Protein AF-A0A7D5H2V9-F1 (afdb_monomer_lite)

Organism: NCBI:txid2599595

Structure (mmCIF, N/CA/C/O backbone):
data_AF-A0A7D5H2V9-F1
#
_entry.id   AF-A0A7D5H2V9-F1
#
loop_
_atom_site.group_PDB
_atom_site.id
_atom_site.type_symbol
_atom_site.label_atom_id
_atom_site.label_alt_id
_atom_site.label_comp_id
_atom_site.label_asym_id
_atom_site.label_entity_id
_atom_site.label_seq_id
_atom_site.pdbx_PDB_ins_code
_atom_site.Cartn_x
_atom_site.Cartn_y
_atom_site.Cartn_z
_atom_site.occupancy
_atom_site.B_iso_or_equiv
_atom_site.auth_seq_id
_atom_site.auth_comp_id
_atom_site.auth_asym_id
_atom_site.auth_atom_id
_atom_site.pdbx_PDB_model_num
ATOM 1 N N . MET A 1 1 ? -23.154 7.988 -19.064 1.00 56.16 1 MET A N 1
ATOM 2 C CA . MET A 1 1 ? -22.463 7.978 -17.752 1.00 56.16 1 MET A CA 1
ATOM 3 C C . MET A 1 1 ? -20.976 7.757 -17.982 1.00 56.16 1 MET A C 1
ATOM 5 O O . MET A 1 1 ? -20.601 6.690 -18.451 1.00 56.16 1 MET A O 1
ATOM 9 N N . THR A 1 2 ? -20.147 8.770 -17.736 1.00 75.06 2 THR A N 1
ATOM 10 C CA . THR A 1 2 ? -18.695 8.732 -17.978 1.00 75.06 2 THR A CA 1
ATOM 11 C C . THR A 1 2 ? -17.973 7.863 -16.939 1.00 75.06 2 THR A C 1
ATOM 13 O O . THR A 1 2 ? -18.382 7.775 -15.781 1.00 75.06 2 THR A O 1
ATOM 16 N N . PHE A 1 3 ? -16.903 7.189 -17.370 1.00 72.75 3 PHE A N 1
ATOM 17 C CA . PHE A 1 3 ? -16.098 6.227 -16.600 1.00 72.75 3 PHE A CA 1
ATOM 18 C C . PHE A 1 3 ? -15.701 6.729 -15.197 1.00 72.75 3 PHE A C 1
ATOM 20 O O . PHE A 1 3 ? -15.794 5.987 -14.219 1.00 72.75 3 PHE A O 1
ATOM 27 N N . SER A 1 4 ? -15.387 8.019 -15.074 1.00 70.25 4 SER A N 1
ATOM 28 C CA . SER A 1 4 ? -15.008 8.678 -13.819 1.00 70.25 4 SER A CA 1
ATOM 29 C C . SER A 1 4 ? -16.093 8.611 -12.734 1.00 70.25 4 SER A C 1
ATOM 31 O O . SER A 1 4 ? -15.779 8.402 -11.564 1.00 70.25 4 SER A O 1
ATOM 33 N N . TYR A 1 5 ? -17.377 8.697 -13.102 1.00 76.00 5 TYR A N 1
ATOM 34 C CA . TYR A 1 5 ? -18.480 8.590 -12.135 1.00 76.00 5 TYR A CA 1
ATOM 35 C C . TYR A 1 5 ? -18.632 7.172 -11.583 1.00 76.00 5 TYR A C 1
ATOM 37 O O . TYR A 1 5 ? -18.998 6.998 -10.422 1.00 76.00 5 TYR A O 1
ATOM 45 N N . ARG A 1 6 ? -18.324 6.148 -12.388 1.00 80.38 6 ARG A N 1
ATOM 46 C CA . ARG A 1 6 ? -18.406 4.743 -11.959 1.00 80.38 6 ARG A CA 1
ATOM 47 C C . ARG A 1 6 ? -17.321 4.417 -10.938 1.00 80.38 6 ARG A C 1
ATOM 49 O O . ARG A 1 6 ? -17.603 3.737 -9.956 1.00 80.38 6 ARG A O 1
ATOM 56 N N . ILE A 1 7 ? -16.115 4.952 -11.136 1.00 83.00 7 ILE A N 1
ATOM 57 C CA . ILE A 1 7 ? -15.011 4.814 -10.178 1.00 83.00 7 ILE A CA 1
ATOM 58 C C . ILE A 1 7 ? -15.337 5.557 -8.882 1.00 83.00 7 ILE A C 1
ATOM 60 O O . ILE A 1 7 ? -15.232 4.971 -7.807 1.00 83.00 7 ILE A O 1
ATOM 64 N N . GLY A 1 8 ? -15.801 6.807 -8.970 1.00 82.38 8 GLY A N 1
ATOM 65 C CA . GLY A 1 8 ? -16.183 7.587 -7.789 1.00 82.38 8 GLY A CA 1
ATOM 66 C C . GLY A 1 8 ? -17.274 6.904 -6.957 1.00 82.38 8 GLY A C 1
ATOM 67 O O . GLY A 1 8 ? -17.137 6.777 -5.741 1.00 82.38 8 GLY A O 1
ATOM 68 N N . ALA A 1 9 ? -18.318 6.384 -7.609 1.00 84.75 9 ALA A N 1
ATOM 69 C CA . ALA A 1 9 ? -19.387 5.644 -6.939 1.00 84.75 9 ALA A CA 1
ATOM 70 C C . ALA A 1 9 ? -18.893 4.331 -6.307 1.00 84.75 9 ALA A C 1
ATOM 72 O O . ALA A 1 9 ? -19.310 3.984 -5.202 1.00 84.75 9 ALA A O 1
ATOM 73 N N . PHE A 1 10 ? -17.981 3.618 -6.974 1.00 87.19 10 PHE A N 1
ATOM 74 C CA . PHE A 1 10 ? -17.383 2.395 -6.440 1.00 87.19 10 PHE A CA 1
ATOM 75 C C . PHE A 1 10 ? -16.538 2.671 -5.190 1.00 87.19 10 PHE A C 1
ATOM 77 O O . PHE A 1 10 ? -16.749 2.038 -4.156 1.00 87.19 10 PHE A O 1
ATOM 84 N N . VAL A 1 11 ? -15.635 3.655 -5.255 1.00 86.44 11 VAL A N 1
ATOM 85 C CA . VAL A 1 11 ? -14.772 4.043 -4.129 1.00 86.44 11 VAL A CA 1
ATOM 86 C C . VAL A 1 11 ? -15.610 4.564 -2.960 1.00 86.44 11 VAL A C 1
ATOM 88 O O . VAL A 1 11 ? -15.414 4.133 -1.823 1.00 86.44 11 VAL A O 1
ATOM 91 N N . GLY A 1 12 ? -16.600 5.418 -3.231 1.00 86.31 12 GLY A N 1
ATOM 92 C CA . GLY A 1 12 ? -17.532 5.908 -2.215 1.00 86.31 12 GLY A CA 1
ATOM 93 C C . GLY A 1 12 ? -18.342 4.781 -1.566 1.00 86.31 12 GLY A C 1
ATOM 94 O O . GLY A 1 12 ? -18.472 4.730 -0.343 1.00 86.31 12 GLY A O 1
ATOM 95 N N . GLY A 1 13 ? -18.828 3.822 -2.358 1.00 89.25 13 GLY A N 1
ATOM 96 C CA . GLY A 1 13 ? -19.530 2.642 -1.851 1.00 89.25 13 GLY A CA 1
ATOM 97 C C . GLY A 1 13 ? -18.646 1.756 -0.970 1.00 89.25 13 GLY A C 1
ATOM 98 O O . GLY A 1 13 ? -19.089 1.291 0.085 1.00 89.25 13 GLY A O 1
ATOM 99 N N . LEU A 1 14 ? -17.384 1.557 -1.361 1.00 88.69 14 LEU A N 1
ATOM 100 C CA . LEU A 1 14 ? -16.400 0.806 -0.580 1.00 88.69 14 LEU A CA 1
ATOM 101 C C . LEU A 1 14 ? -16.106 1.499 0.759 1.00 88.69 14 LEU A C 1
ATOM 103 O O . LEU A 1 14 ? -16.085 0.842 1.800 1.00 88.69 14 LEU A O 1
ATOM 107 N N . TRP A 1 15 ? -15.966 2.827 0.743 1.00 87.19 15 TRP A N 1
ATOM 108 C CA . TRP A 1 15 ? -15.757 3.645 1.938 1.00 87.19 15 TRP A CA 1
ATOM 109 C C . TRP A 1 15 ? -16.926 3.558 2.925 1.00 87.19 15 TRP A C 1
ATOM 111 O O . TRP A 1 15 ? -16.738 3.361 4.124 1.00 87.19 15 TRP A O 1
ATOM 121 N N . VAL A 1 16 ? -18.166 3.650 2.439 1.00 90.06 16 VAL A N 1
ATOM 122 C CA . VAL A 1 16 ? -19.349 3.528 3.305 1.00 90.06 16 VAL A CA 1
ATOM 123 C C . VAL A 1 16 ? -19.427 2.131 3.931 1.00 90.06 16 VAL A C 1
ATOM 125 O O . VAL A 1 16 ? -19.702 1.998 5.128 1.00 90.06 16 VAL A O 1
ATOM 128 N N . ARG A 1 17 ? -19.142 1.078 3.153 1.00 91.31 17 ARG A N 1
ATOM 129 C CA . ARG A 1 17 ? -19.120 -0.308 3.649 1.00 91.31 17 ARG A CA 1
ATOM 130 C C . ARG A 1 17 ? -18.025 -0.530 4.690 1.00 91.31 17 ARG A C 1
ATOM 132 O O . ARG A 1 17 ? -18.308 -1.137 5.724 1.00 91.31 17 ARG A O 1
ATOM 139 N N . SER A 1 18 ? -16.820 -0.006 4.467 1.00 88.62 18 SER A N 1
ATOM 140 C CA . SER A 1 18 ? -15.716 -0.132 5.424 1.00 88.62 18 SER A CA 1
ATOM 141 C C . SER A 1 18 ? -16.045 0.566 6.744 1.00 88.62 18 SER A C 1
ATOM 143 O O . SER A 1 18 ? -15.888 -0.031 7.807 1.00 88.62 18 SER A O 1
ATOM 145 N N . ARG A 1 19 ? -16.627 1.772 6.701 1.00 88.69 19 ARG A N 1
ATOM 146 C CA . ARG A 1 19 ? -17.079 2.497 7.901 1.00 88.69 19 ARG A CA 1
ATOM 147 C C . ARG A 1 19 ? -18.165 1.741 8.664 1.00 88.69 19 ARG A C 1
ATOM 149 O O . ARG A 1 19 ? -18.145 1.723 9.896 1.00 88.69 19 ARG A O 1
ATOM 156 N N . LYS A 1 20 ? -19.094 1.087 7.959 1.00 91.12 20 LYS A N 1
ATOM 157 C CA . LYS A 1 20 ? -20.120 0.240 8.587 1.00 91.12 20 LYS A CA 1
ATOM 158 C C . LYS A 1 20 ? -19.495 -0.972 9.287 1.00 91.12 20 LYS A C 1
ATOM 160 O O . LYS A 1 20 ? -19.849 -1.251 10.430 1.00 91.12 20 LYS A O 1
ATOM 165 N N . ALA A 1 21 ? -18.538 -1.642 8.644 1.00 89.25 21 ALA A N 1
ATOM 166 C CA . ALA A 1 21 ? -17.816 -2.774 9.228 1.00 89.25 21 ALA A CA 1
ATOM 167 C C . ALA A 1 21 ? -16.971 -2.364 10.447 1.00 89.25 21 ALA A C 1
ATOM 169 O O . ALA A 1 21 ? -17.017 -3.030 11.477 1.00 89.25 21 ALA A O 1
ATOM 170 N N . GLN A 1 22 ? -16.269 -1.229 10.374 1.00 87.69 22 GLN A N 1
ATOM 171 C CA . GLN A 1 22 ? -15.511 -0.678 11.503 1.00 87.69 22 GLN A CA 1
ATOM 172 C C . GLN A 1 22 ? -16.410 -0.418 12.711 1.00 87.69 22 GLN A C 1
ATOM 174 O O . GLN A 1 22 ? -16.077 -0.825 13.819 1.00 87.69 22 GLN A O 1
ATOM 179 N N . ARG A 1 23 ? -17.577 0.206 12.506 1.00 88.31 23 ARG A N 1
ATOM 180 C CA . ARG A 1 23 ? -18.553 0.414 13.587 1.00 88.31 23 ARG A CA 1
ATOM 181 C C . ARG A 1 23 ? -19.022 -0.914 14.180 1.00 88.31 23 ARG A C 1
ATOM 183 O O . ARG A 1 23 ? -19.047 -1.045 15.397 1.00 88.31 23 ARG A O 1
ATOM 190 N N . ALA A 1 24 ? -19.332 -1.905 13.344 1.00 89.12 24 ALA A N 1
ATOM 191 C CA . ALA A 1 24 ? -19.733 -3.228 13.821 1.00 89.12 24 ALA A CA 1
ATOM 192 C C . ALA A 1 24 ? -18.646 -3.896 14.685 1.00 89.12 24 ALA A C 1
ATOM 194 O O . ALA A 1 24 ? -18.973 -4.513 15.692 1.00 89.12 24 ALA A O 1
ATOM 195 N N . LEU A 1 25 ? -17.363 -3.730 14.340 1.00 87.62 25 LEU A N 1
ATOM 196 C CA . LEU A 1 25 ? -16.241 -4.244 15.133 1.00 87.62 25 LEU A CA 1
ATOM 197 C C . LEU A 1 25 ? -16.085 -3.513 16.470 1.00 87.62 25 LEU A C 1
ATOM 199 O O . LEU A 1 25 ? -15.941 -4.167 17.503 1.00 87.62 25 LEU A O 1
ATOM 203 N N . ILE A 1 26 ? -16.161 -2.178 16.460 1.00 88.00 26 ILE A N 1
ATOM 204 C CA . ILE A 1 26 ? -16.017 -1.338 17.661 1.00 88.00 26 ILE A CA 1
ATOM 205 C C . ILE A 1 26 ? -17.064 -1.701 18.710 1.00 88.00 26 ILE A C 1
ATOM 207 O O . ILE A 1 26 ? -16.721 -1.869 19.880 1.00 88.00 26 ILE A O 1
ATOM 211 N N . TYR A 1 27 ? -18.317 -1.862 18.283 1.00 88.12 27 TYR A N 1
ATOM 212 C CA . TYR A 1 27 ? -19.437 -2.201 19.161 1.00 88.12 27 TYR A CA 1
ATOM 213 C C . TYR A 1 27 ? -19.645 -3.710 19.343 1.00 88.12 27 TYR A C 1
ATOM 215 O O . TYR A 1 27 ? -20.607 -4.115 19.990 1.00 88.12 27 TYR A O 1
ATOM 223 N N . SER A 1 28 ? -18.770 -4.561 18.796 1.00 89.38 28 SER A N 1
ATOM 224 C CA . SER A 1 28 ? -18.896 -6.005 19.000 1.00 89.38 28 SER A CA 1
ATOM 225 C C . SER A 1 28 ? -18.558 -6.400 20.441 1.00 89.38 28 SER A C 1
ATOM 227 O O . SER A 1 28 ? -17.686 -5.807 21.085 1.00 89.38 28 SER A O 1
ATOM 229 N N . SER A 1 29 ? -19.219 -7.451 20.928 1.00 86.69 29 SER A N 1
ATOM 230 C CA . SER A 1 29 ? -18.944 -8.042 22.242 1.00 86.69 29 SER A CA 1
ATOM 231 C C . SER A 1 29 ? -17.554 -8.671 22.334 1.00 86.69 29 SER A C 1
ATOM 233 O O . SER A 1 29 ? -17.013 -8.771 23.422 1.00 86.69 29 SER A O 1
ATOM 235 N N . LYS A 1 30 ? -16.934 -9.034 21.204 1.00 85.44 30 LYS A N 1
ATOM 236 C CA . LYS A 1 30 ? -15.608 -9.680 21.163 1.00 85.44 30 LYS A CA 1
ATOM 237 C C . LYS A 1 30 ? -14.484 -8.825 21.737 1.00 85.44 30 LYS A C 1
ATOM 239 O O . LYS A 1 30 ? -13.442 -9.354 22.094 1.00 85.44 30 LYS A O 1
ATOM 244 N N . PHE A 1 31 ? -14.687 -7.513 21.776 1.00 82.88 31 PHE A N 1
ATOM 245 C CA . PHE A 1 31 ? -13.707 -6.572 22.296 1.00 82.88 31 PHE A CA 1
ATOM 246 C C . PHE A 1 31 ? -14.203 -5.865 23.553 1.00 82.88 31 PHE A C 1
ATOM 248 O O . PHE A 1 31 ? -13.583 -4.871 23.917 1.00 82.88 31 PHE A O 1
ATOM 255 N N . SER A 1 32 ? -15.292 -6.340 24.190 1.00 85.31 32 SER A N 1
ATOM 256 C CA . SER A 1 32 ? -15.973 -5.715 25.344 1.00 85.31 32 SER A CA 1
ATOM 257 C C . SER A 1 32 ? -15.023 -5.203 26.422 1.00 85.31 32 SER A C 1
ATOM 259 O O . SER A 1 32 ? -15.276 -4.149 27.001 1.00 85.31 32 SER A O 1
ATOM 261 N N . ASP A 1 33 ? -13.910 -5.901 26.603 1.00 91.50 33 ASP A N 1
ATOM 262 C CA . ASP A 1 33 ? -12.943 -5.690 27.677 1.00 91.50 33 ASP A CA 1
ATOM 263 C C . ASP A 1 33 ? -12.015 -4.491 27.416 1.00 91.50 33 ASP A C 1
ATOM 265 O O . ASP A 1 33 ? -11.368 -3.975 28.322 1.00 91.50 33 ASP A O 1
ATOM 269 N N . ILE A 1 34 ? -11.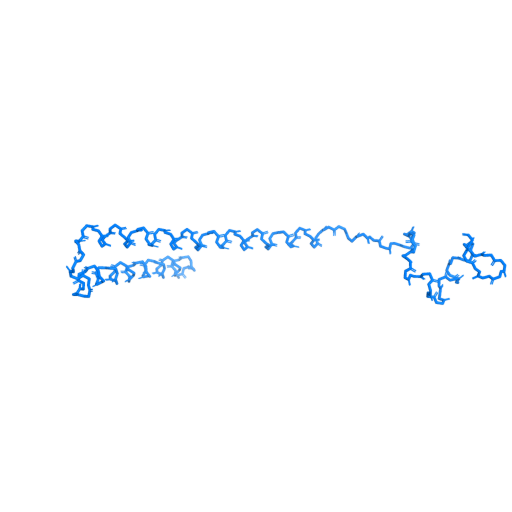966 -4.000 26.174 1.00 87.88 34 ILE A N 1
ATOM 270 C CA . ILE A 1 34 ? -11.151 -2.850 25.772 1.00 87.88 34 ILE A CA 1
ATOM 271 C C . ILE A 1 34 ? -12.009 -1.579 25.841 1.00 87.88 34 ILE A C 1
ATOM 273 O O . ILE A 1 34 ? -13.101 -1.569 25.273 1.00 87.88 34 ILE A O 1
ATOM 277 N N . PRO A 1 35 ? -11.549 -0.459 26.421 1.00 92.62 35 PRO A N 1
ATOM 278 C CA . PRO A 1 35 ? -12.307 0.790 26.400 1.00 92.62 35 PRO A CA 1
ATOM 279 C C . PRO A 1 35 ? -12.635 1.257 24.970 1.00 92.62 35 PRO A C 1
ATOM 281 O O . PRO A 1 35 ? -11.774 1.260 24.088 1.00 92.62 35 PRO A O 1
ATOM 284 N N . LEU A 1 36 ? -13.871 1.716 24.740 1.00 88.44 36 LEU A N 1
ATOM 285 C CA . LEU A 1 36 ? -14.324 2.272 23.454 1.00 88.44 36 LEU A CA 1
ATOM 286 C C . LEU A 1 36 ? -13.354 3.281 22.797 1.00 88.44 36 LEU A C 1
ATOM 288 O O . LEU A 1 36 ? -13.104 3.128 21.597 1.00 88.44 36 LEU A O 1
ATOM 292 N N . PRO A 1 37 ? -12.772 4.273 23.510 1.00 89.88 37 PRO A N 1
ATOM 293 C CA . PRO A 1 37 ? -11.832 5.211 22.886 1.00 89.88 37 PRO A CA 1
ATOM 294 C C . PRO A 1 37 ? -10.574 4.518 22.349 1.00 89.88 37 PRO A C 1
ATOM 296 O O . PRO A 1 37 ? -10.080 4.881 21.283 1.00 89.88 37 PRO A O 1
ATOM 299 N N . VAL A 1 38 ? -10.099 3.471 23.030 1.00 90.44 38 VAL A N 1
ATOM 300 C CA . VAL A 1 38 ? -8.924 2.695 22.610 1.00 90.44 38 VAL A CA 1
ATOM 301 C C . VAL A 1 38 ? -9.234 1.892 21.345 1.00 90.44 38 VAL A C 1
ATOM 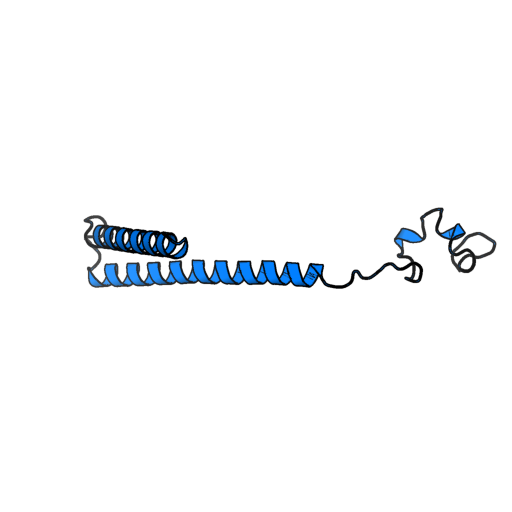303 O O . VAL A 1 38 ? -8.440 1.906 20.406 1.00 90.44 38 VAL A O 1
ATOM 306 N N . ARG A 1 39 ? -10.421 1.270 21.254 1.00 88.81 39 ARG A N 1
ATOM 307 C CA . ARG A 1 39 ? -10.860 0.558 20.034 1.00 88.81 39 ARG A CA 1
ATOM 308 C C . ARG A 1 39 ? -10.946 1.494 18.830 1.00 88.81 39 ARG A C 1
ATOM 310 O O . ARG A 1 39 ? -10.505 1.142 17.737 1.00 88.81 39 ARG A O 1
ATOM 317 N N . HIS A 1 40 ? -11.501 2.690 19.034 1.00 88.81 40 HIS A N 1
ATOM 318 C CA . HIS A 1 40 ? -11.587 3.725 18.003 1.00 88.81 40 HIS A CA 1
ATOM 319 C C . HIS A 1 40 ? -10.205 4.197 17.540 1.00 88.81 40 HIS A C 1
ATOM 321 O O . HIS A 1 40 ? -9.969 4.285 16.332 1.00 88.81 40 HIS A O 1
ATOM 327 N N . GLY A 1 41 ? -9.299 4.479 18.482 1.00 90.12 41 GLY A N 1
ATOM 328 C CA . GLY A 1 41 ? -7.927 4.886 18.183 1.00 90.12 41 GLY A CA 1
ATOM 329 C C . GLY A 1 41 ? -7.182 3.821 17.384 1.00 90.12 41 GLY A C 1
ATOM 330 O O . GLY A 1 41 ? -6.671 4.109 16.303 1.00 90.12 41 GLY A O 1
ATOM 331 N N . PHE A 1 42 ? -7.217 2.572 17.851 1.00 90.94 42 PHE A N 1
ATOM 332 C CA . PHE A 1 42 ? -6.563 1.447 17.184 1.00 90.94 42 PHE A CA 1
ATOM 333 C C . PHE A 1 42 ? -7.057 1.249 15.747 1.00 90.94 42 PHE A C 1
ATOM 335 O O . PHE A 1 42 ? -6.252 1.201 14.821 1.00 90.94 42 PHE A O 1
ATOM 342 N N . LEU A 1 43 ? -8.377 1.193 15.529 1.00 90.19 43 LEU A N 1
ATOM 343 C CA . LEU A 1 43 ? -8.940 1.016 14.185 1.00 90.19 43 LEU A CA 1
ATOM 344 C C . LEU A 1 43 ? -8.626 2.191 13.255 1.00 90.19 43 LEU A C 1
ATOM 346 O O . LEU A 1 43 ? -8.424 1.983 12.057 1.00 90.19 43 LEU A O 1
ATOM 350 N N . SER A 1 44 ? -8.560 3.412 13.788 1.00 89.88 44 SER A N 1
ATOM 351 C CA . SER A 1 44 ? -8.192 4.597 13.005 1.00 89.88 44 SER A CA 1
ATOM 352 C C . SER A 1 44 ? -6.732 4.528 12.558 1.00 89.88 44 SER A C 1
ATOM 354 O O . SER A 1 44 ? -6.451 4.724 11.376 1.00 89.88 44 SER A O 1
ATOM 356 N N . ILE A 1 45 ? -5.823 4.164 13.469 1.00 94.06 45 ILE A N 1
ATOM 357 C CA . ILE A 1 45 ? -4.400 3.967 13.164 1.00 94.06 45 ILE A CA 1
ATOM 358 C C . ILE A 1 45 ? -4.225 2.831 12.157 1.00 94.06 45 ILE A C 1
ATOM 360 O O . ILE A 1 45 ? -3.582 3.026 11.131 1.00 94.06 45 ILE A O 1
ATOM 364 N N . ALA A 1 46 ? -4.849 1.674 12.392 1.00 91.69 46 ALA A N 1
ATOM 365 C CA . ALA A 1 46 ? -4.765 0.523 11.496 1.00 91.69 46 ALA A CA 1
ATOM 366 C C . ALA A 1 46 ? -5.251 0.864 10.078 1.00 91.69 46 ALA A C 1
ATOM 368 O O . ALA A 1 46 ? -4.616 0.492 9.093 1.00 91.69 46 ALA A O 1
ATOM 369 N N . THR A 1 47 ? -6.342 1.627 9.968 1.00 91.12 47 THR A N 1
ATOM 370 C CA . THR A 1 47 ? -6.849 2.102 8.671 1.00 91.12 47 THR A CA 1
ATOM 371 C C . THR A 1 47 ? -5.863 3.056 8.002 1.00 91.12 47 THR A C 1
ATOM 373 O O . THR A 1 47 ? -5.618 2.933 6.805 1.00 91.12 47 THR A O 1
ATOM 376 N N . GLY A 1 48 ? -5.277 3.984 8.763 1.00 92.75 48 GLY A N 1
ATOM 377 C CA . GLY A 1 48 ? -4.264 4.909 8.258 1.00 92.75 48 GLY A CA 1
ATOM 378 C C . GLY A 1 48 ? -3.031 4.179 7.729 1.00 92.75 48 GLY A C 1
ATOM 379 O O . GLY A 1 48 ? -2.631 4.405 6.590 1.00 92.75 48 GLY A O 1
ATOM 380 N N . VAL A 1 49 ? -2.487 3.242 8.509 1.00 95.00 49 VAL A N 1
ATOM 381 C CA . VAL A 1 49 ? -1.348 2.403 8.104 1.00 95.00 49 VAL A CA 1
ATOM 382 C C . VAL A 1 49 ? -1.675 1.631 6.829 1.00 95.00 49 VAL A C 1
ATOM 384 O O . VAL A 1 49 ? -0.889 1.646 5.888 1.00 95.00 49 VAL A O 1
ATOM 387 N N . PHE A 1 50 ? -2.854 1.011 6.753 1.00 93.00 50 PHE A N 1
ATOM 388 C CA . PHE A 1 50 ? -3.269 0.266 5.566 1.00 93.00 50 PHE A CA 1
ATOM 389 C C . PHE A 1 50 ? -3.325 1.143 4.305 1.00 93.00 50 PHE A C 1
ATOM 391 O O . PHE A 1 50 ? -2.825 0.746 3.254 1.00 93.00 50 PHE A O 1
ATOM 398 N N . ILE A 1 51 ? -3.875 2.358 4.413 1.00 92.12 51 ILE A N 1
ATOM 399 C CA . ILE A 1 51 ? -3.900 3.323 3.304 1.00 92.12 51 ILE A CA 1
ATOM 400 C C . ILE A 1 51 ? -2.475 3.703 2.892 1.00 92.12 51 ILE A C 1
ATOM 402 O O . ILE A 1 51 ? -2.169 3.702 1.701 1.00 92.12 51 ILE A O 1
ATOM 406 N N . VAL A 1 52 ? -1.596 3.985 3.858 1.00 95.19 52 VAL A N 1
ATOM 407 C CA . VAL A 1 52 ? -0.194 4.332 3.590 1.00 95.19 52 VAL A CA 1
ATOM 408 C C . VAL A 1 52 ? 0.518 3.206 2.842 1.00 95.19 52 VAL A C 1
ATOM 410 O O . VAL A 1 52 ? 1.171 3.477 1.839 1.00 95.19 52 VAL A O 1
ATOM 413 N N . VAL A 1 53 ? 0.348 1.948 3.261 1.00 96.00 53 VAL A N 1
ATOM 414 C CA . VAL A 1 53 ? 0.950 0.792 2.573 1.00 96.00 53 VAL A CA 1
ATOM 415 C C . VAL A 1 53 ? 0.466 0.688 1.127 1.00 96.00 53 VAL A C 1
ATOM 417 O O . VAL A 1 53 ? 1.283 0.499 0.229 1.00 96.00 53 VAL A O 1
ATOM 420 N N . ILE A 1 54 ? -0.837 0.855 0.876 1.00 94.12 54 ILE A N 1
ATOM 421 C CA . ILE A 1 54 ? -1.385 0.817 -0.489 1.00 94.12 54 ILE A CA 1
ATOM 422 C C . ILE A 1 54 ? -0.788 1.932 -1.349 1.00 94.12 54 ILE A C 1
ATOM 424 O O . ILE A 1 54 ? -0.367 1.679 -2.477 1.00 94.12 54 ILE A O 1
ATOM 428 N N . VAL A 1 55 ? -0.743 3.159 -0.827 1.00 94.69 55 VAL A N 1
ATOM 429 C CA . VAL A 1 55 ? -0.214 4.314 -1.564 1.00 94.69 55 VAL A CA 1
ATOM 430 C C . VAL A 1 55 ? 1.271 4.127 -1.862 1.00 94.69 55 VAL A C 1
ATOM 432 O O . VAL A 1 55 ? 1.684 4.310 -3.004 1.00 94.69 55 VAL A O 1
ATOM 435 N N . LEU A 1 56 ? 2.066 3.705 -0.876 1.00 95.94 56 LEU A N 1
ATOM 436 C CA . LEU A 1 56 ? 3.488 3.426 -1.069 1.00 95.94 56 LEU A CA 1
ATOM 437 C C . LEU A 1 56 ? 3.713 2.312 -2.089 1.00 95.94 56 LEU A C 1
ATOM 439 O O . LEU A 1 56 ? 4.548 2.469 -2.974 1.00 95.94 56 LEU A O 1
ATOM 443 N N . GLY A 1 57 ? 2.943 1.224 -2.017 1.00 96.50 57 GLY A N 1
ATOM 444 C CA . GLY A 1 57 ? 3.012 0.141 -2.997 1.00 96.50 57 GLY A CA 1
ATOM 445 C C . GLY A 1 57 ? 2.682 0.613 -4.415 1.00 96.50 57 GLY A C 1
ATOM 446 O O . GLY A 1 57 ? 3.378 0.254 -5.366 1.00 96.50 57 GLY A O 1
ATOM 447 N N . ALA A 1 58 ? 1.669 1.470 -4.568 1.00 95.12 58 ALA A N 1
ATOM 448 C CA . ALA A 1 58 ? 1.315 2.055 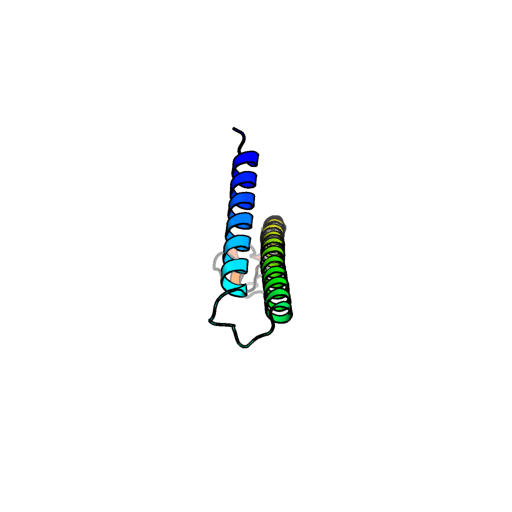-5.858 1.00 95.12 58 ALA A CA 1
ATOM 449 C C . ALA A 1 58 ? 2.434 2.957 -6.403 1.00 95.12 58 ALA A C 1
ATOM 451 O O . ALA A 1 58 ? 2.839 2.795 -7.553 1.00 95.12 58 ALA A O 1
ATOM 452 N N . VAL A 1 59 ? 2.979 3.855 -5.575 1.00 95.88 59 VAL A N 1
ATOM 453 C CA . VAL A 1 59 ? 4.104 4.731 -5.950 1.00 95.88 59 VAL A CA 1
ATOM 454 C C . VAL A 1 59 ? 5.329 3.905 -6.336 1.00 95.88 59 VAL A C 1
ATOM 456 O O . VAL A 1 59 ? 5.916 4.134 -7.389 1.00 95.88 59 VAL A O 1
ATOM 459 N N . PHE A 1 60 ? 5.681 2.903 -5.533 1.00 96.69 60 PHE A N 1
ATOM 460 C CA . PHE A 1 60 ? 6.801 2.008 -5.809 1.00 96.69 60 PHE A CA 1
ATOM 461 C C . PHE A 1 60 ? 6.636 1.276 -7.146 1.00 96.69 60 PHE A C 1
ATOM 463 O O . PHE A 1 60 ? 7.564 1.237 -7.953 1.00 96.69 60 PHE A O 1
ATOM 470 N N . THR A 1 61 ? 5.433 0.769 -7.425 1.00 95.88 61 THR A N 1
ATOM 471 C CA . THR A 1 61 ? 5.110 0.118 -8.704 1.00 95.88 61 THR A CA 1
ATOM 472 C C . THR A 1 61 ? 5.287 1.080 -9.880 1.00 95.88 61 THR A C 1
ATOM 474 O O . THR A 1 61 ? 5.886 0.715 -10.890 1.00 95.88 61 THR A O 1
ATOM 477 N N . VAL A 1 62 ? 4.819 2.326 -9.747 1.00 96.00 62 VAL A N 1
ATOM 478 C CA . VAL A 1 62 ? 5.012 3.368 -10.769 1.00 96.00 62 VAL A CA 1
ATOM 479 C C . VAL A 1 62 ? 6.500 3.635 -10.998 1.00 96.00 62 VAL A C 1
ATOM 481 O O . VAL A 1 62 ? 6.935 3.666 -12.147 1.00 96.00 62 VAL A O 1
ATOM 484 N N . CYS A 1 63 ? 7.294 3.760 -9.932 1.00 96.56 63 CYS A N 1
ATOM 485 C CA . CYS A 1 63 ? 8.741 3.946 -10.036 1.00 96.56 63 CYS A CA 1
ATOM 486 C C . CYS A 1 63 ? 9.427 2.783 -10.764 1.00 96.56 63 CYS A C 1
ATOM 488 O O . CYS A 1 63 ? 10.274 3.033 -11.617 1.00 96.56 63 CYS A O 1
ATOM 490 N N . ILE A 1 64 ? 9.046 1.529 -10.486 1.00 96.19 64 ILE A N 1
ATOM 491 C CA . ILE A 1 64 ? 9.581 0.356 -11.199 1.00 96.19 64 ILE A CA 1
ATOM 492 C C . ILE A 1 64 ? 9.254 0.433 -12.687 1.00 96.19 64 ILE A C 1
ATOM 494 O O . ILE A 1 64 ? 10.145 0.286 -13.520 1.00 96.19 64 ILE A O 1
ATOM 498 N N . VAL A 1 65 ? 7.988 0.672 -13.035 1.00 95.69 65 VAL A N 1
ATOM 499 C CA . VAL A 1 65 ? 7.555 0.722 -14.438 1.00 95.69 65 VAL A CA 1
ATOM 500 C C . VAL A 1 65 ? 8.281 1.840 -15.187 1.00 95.69 65 VAL A C 1
ATOM 502 O O . VA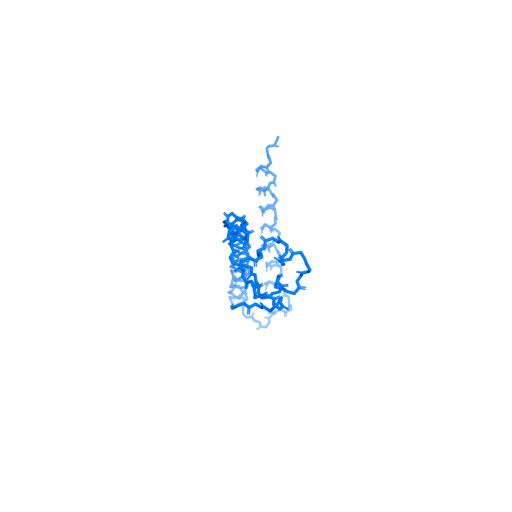L A 1 65 ? 8.760 1.622 -16.300 1.00 95.69 65 VAL A O 1
ATOM 505 N N . LEU A 1 66 ? 8.419 3.015 -14.569 1.00 93.88 66 LEU A N 1
ATOM 506 C CA . LEU A 1 66 ? 9.183 4.126 -15.135 1.00 93.88 66 LEU A CA 1
ATOM 507 C C . LEU A 1 66 ? 10.668 3.782 -15.272 1.00 93.88 66 LEU A C 1
ATOM 509 O O . LEU A 1 66 ? 11.246 4.029 -16.326 1.00 93.88 66 LEU A O 1
ATOM 513 N N . GLY A 1 67 ? 11.274 3.169 -14.255 1.00 93.31 67 GLY A N 1
ATOM 514 C CA . GLY A 1 67 ? 12.670 2.734 -14.289 1.00 93.31 67 GLY A CA 1
ATOM 515 C C . GLY A 1 67 ? 12.941 1.742 -15.419 1.00 93.31 67 GLY A C 1
ATOM 516 O O . GLY A 1 67 ? 13.881 1.925 -16.186 1.00 93.31 67 GLY A O 1
ATOM 517 N N . LEU A 1 68 ? 12.070 0.746 -15.599 1.00 93.38 68 LEU A N 1
ATOM 518 C CA . LEU A 1 68 ? 12.150 -0.205 -16.713 1.00 93.38 68 LEU A CA 1
ATOM 519 C C . LEU A 1 68 ? 11.958 0.476 -18.072 1.00 93.38 68 LEU A C 1
ATOM 521 O O . LEU A 1 68 ? 12.655 0.150 -19.033 1.00 93.38 68 LEU A O 1
ATOM 525 N N . ALA A 1 69 ? 11.042 1.442 -18.163 1.00 91.06 69 ALA A N 1
ATOM 526 C CA . ALA A 1 69 ? 10.841 2.214 -19.384 1.00 91.06 69 ALA A CA 1
ATOM 527 C C . ALA A 1 69 ? 12.075 3.056 -19.745 1.00 91.06 69 ALA A C 1
ATOM 529 O O . ALA A 1 69 ? 12.395 3.181 -20.927 1.00 91.06 69 ALA A O 1
ATOM 530 N N . VAL A 1 70 ? 12.776 3.604 -18.747 1.00 90.31 70 VAL A N 1
ATOM 531 C CA . VAL A 1 70 ? 14.047 4.318 -18.932 1.00 90.31 70 VAL A CA 1
ATOM 532 C C . VAL A 1 70 ? 15.154 3.353 -19.346 1.00 90.31 70 VAL A C 1
ATOM 534 O O . VAL A 1 70 ? 15.811 3.607 -20.349 1.00 90.31 70 VAL A O 1
ATOM 537 N N . LEU A 1 71 ? 15.320 2.226 -18.646 1.00 86.38 71 LEU A N 1
ATOM 538 C CA . LEU A 1 71 ? 16.322 1.203 -18.973 1.00 86.38 71 LEU A CA 1
ATOM 539 C C . LEU A 1 71 ? 16.171 0.693 -20.409 1.00 86.38 71 LEU A C 1
ATOM 541 O O . LEU A 1 71 ? 17.158 0.562 -21.119 1.00 86.38 71 LEU A O 1
ATOM 545 N N . ARG A 1 72 ? 14.935 0.481 -20.875 1.00 84.06 72 ARG A N 1
ATOM 546 C CA . ARG A 1 72 ? 14.659 0.074 -22.262 1.00 84.06 72 ARG A CA 1
ATOM 547 C C . ARG A 1 72 ? 15.084 1.116 -23.304 1.00 84.06 72 ARG A C 1
ATOM 549 O O . ARG A 1 72 ? 15.261 0.771 -24.467 1.00 84.06 72 ARG A O 1
ATOM 556 N N . ARG A 1 73 ? 15.164 2.390 -22.921 1.00 79.81 73 ARG A N 1
ATOM 557 C CA . ARG A 1 73 ? 15.570 3.496 -23.799 1.00 79.81 73 ARG A CA 1
ATOM 558 C C . ARG A 1 73 ? 17.051 3.824 -23.695 1.00 79.81 73 ARG A C 1
ATOM 560 O O . ARG A 1 73 ? 17.507 4.683 -24.447 1.00 79.81 73 ARG A O 1
ATOM 567 N N . LEU A 1 74 ? 17.782 3.199 -22.771 1.00 77.25 74 LEU A N 1
ATOM 568 C CA . LEU A 1 74 ? 19.230 3.292 -22.808 1.00 77.25 74 LEU A CA 1
ATOM 569 C C . LEU A 1 74 ? 19.692 2.695 -24.140 1.00 77.25 74 LEU A C 1
ATOM 571 O O . LEU A 1 74 ? 19.156 1.656 -24.541 1.00 77.25 74 LEU A O 1
ATOM 575 N N . PRO A 1 75 ? 20.636 3.346 -24.840 1.00 69.88 75 PRO A N 1
ATOM 576 C CA . PRO A 1 75 ? 21.282 2.699 -25.966 1.00 69.88 75 PRO A CA 1
ATOM 577 C C . PRO A 1 75 ? 21.809 1.355 -25.466 1.00 69.88 75 PRO A C 1
ATOM 579 O O . PRO A 1 75 ? 22.391 1.284 -24.375 1.00 69.88 75 PRO A O 1
ATOM 582 N N . SER A 1 76 ? 21.575 0.284 -26.228 1.00 63.00 76 SER A N 1
ATOM 583 C CA . SER A 1 76 ? 22.408 -0.903 -26.083 1.00 63.00 76 SER A CA 1
ATOM 584 C C . SER A 1 76 ? 23.850 -0.407 -26.070 1.00 63.00 76 SER A C 1
ATOM 586 O O . SER A 1 76 ? 24.203 0.498 -26.830 1.00 63.00 76 SER A O 1
ATOM 588 N N . LEU A 1 77 ? 24.682 -0.939 -25.175 1.00 58.12 77 LEU A N 1
ATOM 589 C CA . LEU A 1 77 ? 26.111 -0.949 -25.448 1.00 58.12 77 LEU A CA 1
ATOM 590 C C . LEU A 1 77 ? 26.220 -1.739 -26.745 1.00 58.12 77 LEU A C 1
ATOM 592 O O . LEU A 1 77 ? 26.191 -2.967 -26.721 1.00 58.12 77 LEU A O 1
ATOM 596 N N . ASP A 1 78 ? 26.141 -1.026 -27.865 1.00 49.25 78 ASP A N 1
ATOM 597 C CA . ASP A 1 78 ? 26.217 -1.615 -29.177 1.00 49.25 78 ASP A CA 1
ATOM 598 C C . ASP A 1 78 ? 27.568 -2.306 -29.197 1.00 49.25 78 ASP A C 1
ATOM 600 O O . ASP A 1 78 ? 28.625 -1.670 -29.194 1.00 49.25 78 ASP A O 1
ATOM 604 N N . VAL A 1 79 ? 27.513 -3.635 -29.207 1.00 51.81 79 VAL A N 1
ATOM 605 C CA . VAL A 1 79 ? 28.540 -4.478 -29.799 1.00 51.81 79 VAL A CA 1
ATOM 606 C C . VAL A 1 79 ? 28.478 -4.169 -31.295 1.00 51.81 79 VAL A C 1
ATOM 608 O O . VAL A 1 79 ? 27.937 -4.922 -32.099 1.00 51.81 79 VAL A O 1
ATOM 611 N N . GLY A 1 80 ? 28.869 -2.946 -31.651 1.00 52.91 80 GLY A N 1
ATOM 612 C CA . GLY A 1 80 ? 28.995 -2.529 -33.030 1.00 52.91 80 GLY A CA 1
ATOM 613 C C . GLY A 1 80 ? 30.084 -3.368 -33.695 1.00 52.91 80 GLY A C 1
ATOM 614 O O . GLY A 1 80 ? 30.914 -3.955 -33.002 1.00 52.91 80 GLY A O 1
ATOM 615 N N . PRO A 1 81 ? 30.144 -3.396 -35.031 1.00 53.66 81 PRO A N 1
ATOM 616 C CA . PRO A 1 81 ? 31.220 -4.079 -35.759 1.00 53.66 81 PRO A CA 1
ATOM 617 C C . PRO A 1 81 ? 32.631 -3.568 -35.394 1.00 53.66 81 PRO A C 1
ATOM 619 O O . PRO A 1 81 ? 33.619 -4.247 -35.669 1.00 53.66 81 PRO A O 1
ATOM 622 N N . ASP A 1 82 ? 32.710 -2.402 -34.744 1.00 55.62 82 ASP A N 1
ATOM 623 C CA . ASP A 1 82 ? 33.938 -1.766 -34.258 1.00 55.62 82 ASP A CA 1
ATOM 624 C C . ASP A 1 82 ? 34.151 -1.919 -32.738 1.00 55.62 82 ASP A C 1
ATOM 626 O O . ASP A 1 82 ? 35.153 -1.441 -32.198 1.00 55.62 82 ASP A O 1
ATOM 630 N N . ALA A 1 83 ? 33.216 -2.551 -32.018 1.00 57.62 83 ALA A N 1
ATOM 631 C CA . ALA A 1 83 ? 33.411 -2.865 -30.611 1.00 57.62 83 ALA A CA 1
ATOM 632 C C . ALA A 1 83 ? 34.498 -3.943 -30.498 1.00 57.62 83 ALA A C 1
ATOM 634 O O . ALA A 1 83 ? 34.488 -4.905 -31.270 1.00 57.62 83 ALA A O 1
ATOM 635 N N . PRO A 1 84 ? 35.461 -3.809 -29.567 1.00 56.66 84 PRO A N 1
ATOM 636 C CA . PRO A 1 84 ? 36.415 -4.875 -29.343 1.00 56.66 84 PRO A CA 1
ATOM 637 C C . PRO A 1 84 ? 35.636 -6.153 -28.981 1.00 56.66 84 PRO A C 1
ATOM 639 O O . PRO A 1 84 ? 34.774 -6.091 -28.101 1.00 56.66 84 PRO A O 1
ATOM 642 N N . PRO A 1 85 ? 35.909 -7.274 -29.670 1.00 58.66 85 PRO A N 1
ATOM 643 C CA . PRO A 1 85 ? 35.257 -8.553 -29.421 1.00 58.66 85 PRO A CA 1
ATOM 644 C C . PRO A 1 85 ? 35.379 -8.906 -27.941 1.00 58.66 85 PRO A C 1
ATOM 646 O O . PRO A 1 85 ? 36.433 -8.693 -27.328 1.00 58.66 85 PRO A O 1
ATOM 649 N N . GLY A 1 86 ? 34.294 -9.415 -27.357 1.00 60.38 86 GLY A N 1
ATOM 650 C CA . GLY A 1 86 ? 34.348 -9.943 -26.000 1.00 60.38 86 GLY A CA 1
ATOM 651 C C . GLY A 1 86 ? 35.306 -11.133 -25.939 1.00 60.38 86 GLY A C 1
ATOM 652 O O . GLY A 1 86 ? 35.591 -11.760 -26.956 1.00 60.38 86 GLY A O 1
ATOM 653 N N . TYR A 1 87 ? 35.789 -11.484 -24.746 1.00 58.34 87 TYR A N 1
ATOM 654 C CA . TYR A 1 87 ? 36.616 -12.688 -24.570 1.00 58.34 87 TYR A CA 1
ATOM 655 C C . TYR A 1 87 ? 35.946 -13.952 -25.146 1.00 58.34 87 TYR A C 1
ATOM 657 O O . TYR A 1 87 ? 36.640 -14.806 -25.687 1.00 58.34 87 TYR A O 1
ATOM 665 N N . ASP A 1 88 ? 34.611 -14.018 -25.112 1.00 58.28 88 ASP A N 1
ATOM 666 C CA . ASP A 1 88 ? 33.819 -15.138 -25.637 1.00 58.28 88 ASP A CA 1
ATOM 667 C C . ASP A 1 88 ? 33.696 -15.153 -27.179 1.00 58.28 88 ASP A C 1
ATOM 669 O O . ASP A 1 88 ? 33.362 -16.187 -27.756 1.00 58.28 88 ASP A O 1
ATOM 673 N N . ASP A 1 89 ? 33.992 -14.042 -27.867 1.00 58.97 89 ASP A N 1
ATOM 674 C CA . ASP A 1 89 ? 33.939 -13.956 -29.336 1.00 58.97 89 ASP A CA 1
ATOM 675 C C . ASP A 1 89 ? 35.244 -14.432 -29.999 1.00 58.97 89 ASP A C 1
ATOM 677 O O . ASP A 1 89 ? 35.250 -14.763 -31.186 1.00 58.97 89 ASP A O 1
ATOM 681 N N . ILE A 1 90 ? 36.351 -14.494 -29.247 1.00 61.47 90 ILE A N 1
ATOM 682 C CA . ILE A 1 90 ? 37.689 -14.855 -29.753 1.00 61.47 90 ILE A CA 1
ATOM 683 C C . ILE A 1 90 ? 37.767 -16.346 -30.120 1.00 61.47 90 ILE A C 1
ATOM 685 O O . ILE A 1 90 ? 38.455 -16.705 -31.079 1.00 61.47 90 ILE A O 1
ATOM 689 N N . ASP A 1 91 ? 37.022 -17.196 -29.407 1.00 63.28 91 ASP A N 1
ATOM 690 C CA . ASP A 1 91 ? 36.951 -18.645 -29.646 1.00 63.28 91 ASP A CA 1
ATOM 691 C C . ASP A 1 91 ? 36.005 -19.019 -30.802 1.00 63.28 91 ASP A C 1
ATOM 693 O O . ASP A 1 91 ? 35.933 -20.181 -31.217 1.00 63.28 91 ASP A O 1
ATOM 697 N N . HIS A 1 92 ? 35.275 -18.050 -31.365 1.00 67.62 92 HIS A N 1
ATOM 698 C CA . HIS A 1 92 ? 34.376 -18.312 -32.479 1.00 67.62 92 HIS A CA 1
ATOM 699 C C . HIS A 1 92 ? 35.175 -18.473 -33.791 1.00 67.62 92 HIS A C 1
ATOM 701 O O . HIS A 1 92 ? 35.956 -17.592 -34.158 1.00 67.62 92 HIS A O 1
ATOM 707 N N . PRO A 1 93 ? 34.955 -19.538 -34.589 1.00 67.69 93 PRO A N 1
ATOM 708 C CA . PRO A 1 93 ? 35.766 -19.825 -35.781 1.00 67.69 93 PRO A CA 1
ATOM 709 C C . PRO A 1 93 ? 35.700 -18.729 -36.857 1.00 67.69 93 PRO A C 1
ATOM 711 O O . PRO A 1 93 ? 36.616 -18.595 -37.666 1.00 67.69 93 PRO A O 1
ATOM 714 N N . TYR A 1 94 ? 34.637 -17.919 -36.859 1.00 71.31 94 TYR A N 1
ATOM 715 C CA . TYR A 1 94 ? 34.510 -16.771 -37.763 1.00 71.31 94 TYR A CA 1
ATOM 716 C C . TYR A 1 94 ? 35.331 -15.547 -37.347 1.00 71.31 94 TYR A C 1
ATOM 718 O O . TYR A 1 94 ? 35.605 -14.701 -38.193 1.00 71.31 94 TYR A O 1
ATOM 726 N N . HIS A 1 95 ? 35.768 -15.449 -36.093 1.00 73.56 95 HIS A N 1
ATOM 727 C CA . HIS A 1 95 ? 36.465 -14.269 -35.590 1.00 73.56 95 HIS A CA 1
ATOM 728 C C . HIS A 1 95 ? 37.802 -14.030 -36.309 1.00 73.56 95 HIS A C 1
ATOM 730 O O . HIS A 1 95 ? 38.124 -12.909 -36.703 1.00 73.56 95 HIS A O 1
ATOM 736 N N . ARG A 1 96 ? 38.533 -15.114 -36.600 1.00 68.81 96 ARG A N 1
ATOM 737 C CA . ARG A 1 96 ? 39.781 -15.080 -37.381 1.00 68.81 96 ARG A CA 1
ATOM 738 C C . ARG A 1 96 ? 39.579 -14.634 -38.831 1.00 68.81 96 ARG A C 1
ATOM 740 O O . ARG A 1 96 ? 40.489 -14.072 -39.429 1.00 68.81 96 ARG A O 1
ATOM 747 N N . VAL A 1 97 ? 38.404 -14.898 -39.403 1.00 74.88 97 VAL A N 1
ATOM 748 C CA . VAL A 1 97 ? 38.068 -14.491 -40.776 1.00 74.88 97 VAL A CA 1
ATOM 749 C C . VAL A 1 97 ? 37.742 -13.001 -40.827 1.00 74.88 97 VAL A C 1
ATOM 751 O O . VAL A 1 97 ? 38.082 -12.333 -41.800 1.00 74.88 97 VAL A O 1
ATOM 754 N N . THR A 1 98 ? 37.098 -12.484 -39.781 1.00 75.56 98 THR A N 1
ATOM 755 C CA . THR A 1 98 ? 36.680 -11.082 -39.703 1.00 75.56 98 THR A CA 1
ATOM 756 C C . THR A 1 98 ? 37.818 -10.143 -39.292 1.00 75.56 98 THR A C 1
ATOM 758 O O . THR A 1 98 ? 37.876 -9.037 -39.820 1.00 75.56 98 THR A O 1
ATOM 761 N N . TYR A 1 99 ? 38.735 -10.583 -38.420 1.00 72.69 99 TYR A N 1
ATOM 762 C CA . TYR A 1 99 ? 39.845 -9.764 -37.900 1.00 72.69 99 TYR A CA 1
ATOM 763 C C . TYR A 1 99 ? 41.214 -10.456 -38.049 1.00 72.69 99 TYR A C 1
ATOM 765 O O . TYR A 1 99 ? 41.885 -10.734 -37.047 1.00 72.69 99 TYR A O 1
ATOM 773 N N . PRO A 1 100 ? 41.646 -10.790 -39.281 1.00 74.50 100 PRO A N 1
ATOM 774 C CA . PRO A 1 100 ? 42.892 -11.520 -39.516 1.00 74.50 100 PRO A CA 1
ATOM 775 C C . PRO A 1 100 ? 44.136 -10.754 -39.043 1.00 74.50 100 PRO A C 1
ATOM 777 O O . PRO A 1 100 ? 45.132 -11.370 -38.679 1.00 74.50 100 PRO A O 1
ATOM 780 N N . GLU A 1 101 ? 44.077 -9.423 -38.995 1.00 77.62 101 GLU A N 1
ATOM 781 C CA . GLU A 1 101 ? 45.171 -8.543 -38.573 1.00 77.62 101 GLU A CA 1
ATOM 782 C C . GLU A 1 101 ? 45.562 -8.679 -37.093 1.00 77.62 101 GLU A C 1
ATOM 784 O O . GLU A 1 101 ? 46.621 -8.193 -36.691 1.00 77.62 101 GLU A O 1
ATOM 789 N N . ARG A 1 102 ? 44.720 -9.326 -36.276 1.00 71.25 102 ARG A N 1
ATOM 790 C CA . ARG A 1 102 ? 44.952 -9.534 -34.837 1.00 71.25 102 ARG A CA 1
ATOM 791 C C . ARG A 1 102 ? 45.617 -10.867 -34.505 1.00 71.25 102 ARG A C 1
ATOM 793 O O . ARG A 1 102 ? 45.882 -11.127 -33.334 1.00 71.25 102 ARG A O 1
ATOM 800 N N . TYR A 1 103 ? 45.868 -11.705 -35.505 1.00 77.75 103 TYR A N 1
ATOM 801 C CA . TYR A 1 103 ? 46.472 -13.019 -35.325 1.00 77.75 103 TYR A CA 1
ATOM 802 C C . TYR A 1 103 ? 47.884 -13.052 -35.911 1.00 77.75 103 TYR A C 1
ATOM 804 O O . TYR A 1 103 ? 48.188 -12.352 -36.877 1.00 77.75 103 TYR A O 1
ATOM 812 N N . ASP A 1 104 ? 48.754 -13.862 -35.318 1.00 80.00 104 ASP A N 1
ATOM 813 C CA . ASP A 1 104 ? 50.060 -14.174 -35.885 1.00 80.00 104 ASP A CA 1
ATOM 814 C C . ASP A 1 104 ? 49.954 -15.199 -37.034 1.00 80.00 104 ASP A C 1
ATOM 816 O O . ASP A 1 104 ? 48.890 -15.758 -37.330 1.00 80.00 104 ASP A O 1
ATOM 820 N N . ASP A 1 105 ? 51.090 -15.485 -37.670 1.00 80.25 105 ASP A N 1
ATOM 821 C CA . ASP A 1 105 ? 51.181 -16.458 -38.765 1.00 80.25 105 ASP A CA 1
ATOM 822 C C . ASP A 1 105 ? 50.795 -17.889 -38.333 1.00 80.25 105 ASP A C 1
ATOM 824 O O . ASP A 1 105 ? 50.465 -18.734 -39.169 1.00 80.25 105 ASP A O 1
ATOM 828 N N . PHE A 1 106 ? 50.787 -18.165 -37.025 1.00 77.44 106 PHE A N 1
ATOM 829 C CA . PHE A 1 106 ? 50.427 -19.451 -36.429 1.00 77.44 106 PHE A CA 1
ATOM 830 C C . PHE A 1 106 ? 48.955 -19.516 -35.986 1.00 77.44 106 PHE A C 1
ATOM 832 O O . PHE A 1 106 ? 48.484 -20.573 -35.564 1.00 77.44 106 PHE A O 1
ATOM 839 N N . GLY A 1 107 ? 48.192 -18.431 -36.154 1.00 65.00 107 GLY A N 1
ATOM 840 C CA . GLY A 1 107 ? 46.781 -18.347 -35.784 1.00 65.00 107 GLY A CA 1
ATOM 841 C C . GLY A 1 107 ? 46.522 -18.123 -34.299 1.00 65.00 107 GLY A C 1
ATOM 842 O O . GLY A 1 107 ? 45.386 -18.312 -33.866 1.00 65.00 107 GLY A O 1
ATOM 843 N N . SER A 1 108 ? 47.540 -17.728 -33.536 1.00 71.56 108 SER A N 1
ATOM 844 C CA . SER A 1 108 ? 47.400 -17.270 -32.157 1.00 71.56 108 SER A CA 1
ATOM 845 C C . SER A 1 108 ? 47.125 -15.763 -32.127 1.00 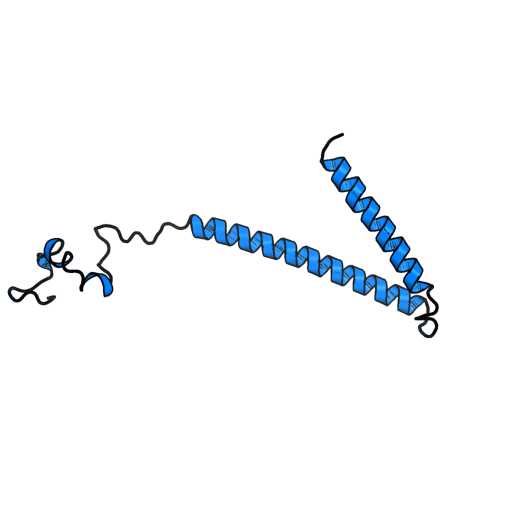71.56 108 SER A C 1
ATOM 847 O O . SER A 1 108 ? 47.493 -15.043 -33.056 1.00 71.56 108 SER A O 1
ATOM 849 N N . LEU A 1 109 ? 46.400 -15.284 -31.115 1.00 70.75 109 LEU A N 1
ATOM 850 C CA . LEU A 1 109 ? 46.125 -13.854 -30.965 1.00 70.75 109 LEU A CA 1
ATOM 851 C C . LEU A 1 109 ? 47.435 -13.130 -30.611 1.00 70.75 109 LEU A C 1
ATOM 853 O O . LEU A 1 109 ? 48.137 -13.565 -29.696 1.00 70.75 109 LEU A O 1
ATOM 857 N N . ARG A 1 110 ? 47.758 -12.060 -31.341 1.00 67.25 110 ARG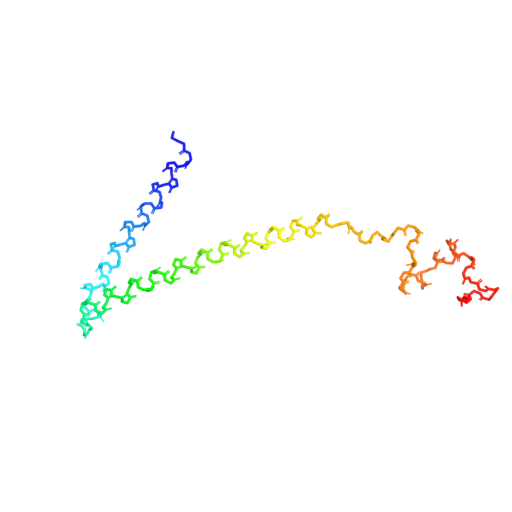 A N 1
ATOM 858 C CA . ARG A 1 110 ? 48.985 -11.276 -31.152 1.00 67.25 110 ARG A CA 1
ATOM 859 C C . ARG A 1 110 ? 48.943 -10.396 -29.903 1.00 67.25 110 ARG A C 1
ATOM 861 O O . ARG A 1 110 ? 47.871 -9.819 -29.615 1.00 67.25 110 ARG A O 1
#

pLDDT: mean 81.24, std 13.03, range [49.25, 96.69]

Sequence (110 aa):
MTFSYRIGAFVGGLWVRSRKAQRALIYSSKFSDIPLPVRHGFLSIATGVFIVVIVLGAVFTVCIVLGLAVLRRLPSLDVGPDAPPGYDDIDHPYHRVTYPERYDDFGSLR

Secondary structure (DSSP, 8-state):
--HHHHHHHHHHHHHHHHHHHHHHHHT-GGGTTS-HHHHHHHHHHHHHHHHHHHHHHHHHHHHHHHHHHHHTTSPP----TTSPPPGGGTTSTTHHHH-GGGB-TTS-B-

Radius of gyration: 32.04 Å; chains: 1; bounding box: 74×29×68 Å

Foldseek 3Di:
DDPVVVVVVVVVVVVVVVVVVLVCVLPDPVCVVDDSVVSVVVVVVVVVVVVVVVVVVVVVVVVVVVVVVVVVPPPPPPPDLPNDDDPVCLPPPCVCVSCVVQADPVRHGD